Protein AF-A0A2G2XQN1-F1 (afdb_monomer)

Mean predicted aligned error: 14.83 Å

Solvent-accessible surface area (backbone atoms only — not comparable to full-atom values): 8853 Å² total; per-residue (Å²): 134,85,81,74,47,48,77,72,57,53,38,65,54,60,72,52,92,92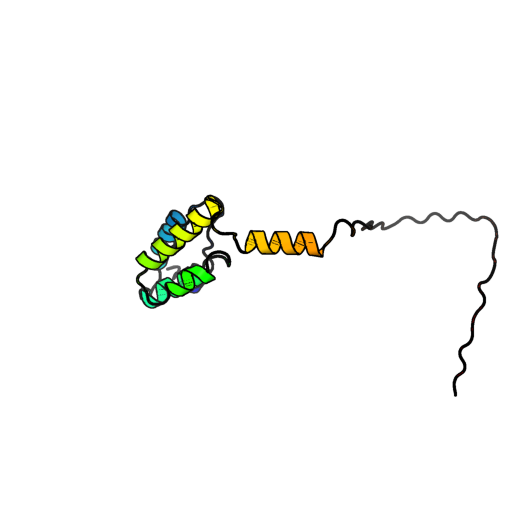,50,55,64,65,60,40,50,53,58,49,50,61,52,48,73,62,22,72,76,73,69,52,62,56,55,45,39,50,45,51,49,61,11,47,56,80,68,49,36,77,70,45,56,78,26,58,77,37,59,61,71,54,39,49,53,53,46,46,54,50,52,50,28,41,76,69,66,77,35,86,47,54,66,58,53,55,51,51,52,50,55,65,74,58,52,102,74,76,87,77,76,91,77,90,79,83,86,82,91,79,93,80,88,84,84,90,85,86,82,84,81,86,84,84,83,80,87,79,135

Foldseek 3Di:
DPPQDDLVNLLQQEDDPPDAPLRSLVVSVVSLCRHPPRDDQLVSLVSNLSSYDPQLNVQSVVCRVPGVVVSSVSSNVSRVCCVVVVDPGPVNVVVVVVDVVVPPDPPDDDDDDDDDDDDDDDDDDDDDDDDDDDDDD

Structure (mmCIF, N/CA/C/O backbone):
data_AF-A0A2G2XQN1-F1
#
_entry.id   AF-A0A2G2XQN1-F1
#
loop_
_atom_site.group_PDB
_atom_site.id
_atom_site.type_symbol
_atom_site.label_atom_id
_atom_site.label_alt_id
_atom_site.label_comp_id
_atom_site.label_asym_id
_atom_site.label_entity_id
_atom_site.label_seq_id
_atom_site.pdbx_PDB_ins_code
_atom_site.Cartn_x
_atom_site.Cartn_y
_atom_site.Cartn_z
_atom_site.occupancy
_atom_site.B_iso_or_equiv
_atom_site.auth_seq_id
_atom_site.auth_comp_id
_atom_site.auth_asym_id
_atom_site.auth_atom_id
_atom_site.pdbx_PDB_model_num
ATOM 1 N N . MET A 1 1 ? 3.725 -3.116 30.113 1.00 34.91 1 MET A N 1
ATOM 2 C CA . MET A 1 1 ? 3.955 -1.972 29.207 1.00 34.91 1 MET A CA 1
ATOM 3 C C . MET A 1 1 ? 3.311 -2.320 27.873 1.00 34.91 1 MET A C 1
ATOM 5 O O . MET A 1 1 ? 3.875 -3.111 27.130 1.00 34.91 1 MET A O 1
ATOM 9 N N . GLU A 1 2 ? 2.092 -1.847 27.621 1.00 42.31 2 GLU A N 1
ATOM 10 C CA . GLU A 1 2 ? 1.414 -2.036 26.332 1.00 42.31 2 GLU A CA 1
ATOM 11 C C . GLU A 1 2 ? 2.029 -1.018 25.358 1.00 42.31 2 GLU A C 1
ATOM 13 O O . GLU A 1 2 ? 1.811 0.183 25.495 1.00 42.31 2 GLU A O 1
ATOM 18 N N . LEU A 1 3 ? 2.902 -1.467 24.450 1.00 50.22 3 LEU A N 1
ATOM 19 C CA . LEU A 1 3 ? 3.408 -0.626 23.363 1.00 50.22 3 LEU A CA 1
ATOM 20 C C . LEU A 1 3 ? 2.232 -0.366 22.419 1.00 50.22 3 LEU A C 1
ATOM 22 O O . LEU A 1 3 ? 1.966 -1.165 21.523 1.00 50.22 3 LEU A O 1
ATOM 26 N N . ILE A 1 4 ? 1.478 0.703 22.674 1.00 53.81 4 ILE A N 1
ATOM 27 C CA . ILE A 1 4 ? 0.378 1.122 21.809 1.00 53.81 4 ILE A CA 1
ATOM 28 C C . ILE A 1 4 ? 0.999 1.472 20.456 1.00 53.81 4 ILE A C 1
ATOM 30 O O . ILE A 1 4 ? 1.733 2.451 20.324 1.00 53.81 4 ILE A O 1
ATOM 34 N N . LEU A 1 5 ? 0.761 0.613 19.468 1.00 63.19 5 LEU A N 1
ATOM 35 C CA . LEU A 1 5 ? 1.166 0.851 18.093 1.00 63.19 5 LEU A CA 1
ATOM 36 C C . LEU A 1 5 ? 0.362 2.054 17.586 1.00 63.19 5 LEU A C 1
ATOM 38 O O . LEU A 1 5 ? -0.857 1.970 17.478 1.00 63.19 5 LEU A O 1
ATOM 42 N N . ASP A 1 6 ? 1.035 3.176 17.345 1.00 75.69 6 ASP A N 1
ATOM 43 C CA . ASP A 1 6 ? 0.417 4.421 16.874 1.00 75.69 6 ASP A CA 1
ATOM 44 C C . ASP A 1 6 ? 0.313 4.433 15.338 1.00 75.69 6 ASP A C 1
ATOM 46 O O . ASP A 1 6 ? 1.136 3.827 14.650 1.00 75.69 6 ASP A O 1
ATOM 50 N N . GLU A 1 7 ? -0.646 5.166 14.775 1.00 77.88 7 GLU A N 1
ATOM 51 C CA . GLU A 1 7 ? -0.841 5.339 13.325 1.00 77.88 7 GLU A CA 1
ATOM 52 C C . GLU A 1 7 ? 0.450 5.813 12.630 1.00 77.88 7 GLU A C 1
ATOM 54 O O . GLU A 1 7 ? 0.798 5.360 11.537 1.00 77.88 7 GLU A O 1
ATOM 59 N N . LYS A 1 8 ? 1.243 6.644 13.320 1.00 82.81 8 LYS A N 1
ATOM 60 C CA . LYS A 1 8 ? 2.564 7.103 12.857 1.00 82.81 8 LYS A CA 1
ATOM 61 C C . LYS A 1 8 ? 3.570 5.974 12.644 1.00 82.81 8 LYS A C 1
ATOM 63 O O . LYS A 1 8 ? 4.491 6.109 11.844 1.00 82.81 8 LYS A O 1
ATOM 68 N N . SER A 1 9 ? 3.451 4.864 13.366 1.00 86.62 9 SER A N 1
ATOM 69 C CA . SER A 1 9 ? 4.341 3.717 13.164 1.00 86.62 9 SER A CA 1
ATOM 70 C C . SER A 1 9 ? 4.052 3.009 11.835 1.00 86.62 9 SER A C 1
ATOM 72 O O . SER A 1 9 ? 4.985 2.563 11.165 1.00 86.62 9 SER A O 1
ATOM 74 N N . LEU A 1 10 ? 2.788 2.991 11.396 1.00 91.44 10 LEU A N 1
ATOM 75 C CA . LEU A 1 10 ? 2.369 2.361 10.145 1.00 91.44 10 LEU A CA 1
ATOM 76 C C . LEU A 1 10 ? 2.857 3.125 8.912 1.00 91.44 10 LEU A C 1
ATOM 78 O O . LEU A 1 10 ? 3.283 2.498 7.943 1.00 91.44 10 LEU A O 1
ATOM 82 N N . THR A 1 11 ? 2.863 4.461 8.938 1.00 90.94 11 THR A N 1
ATOM 83 C CA . THR A 1 11 ? 3.380 5.280 7.819 1.00 90.94 11 THR A CA 1
ATOM 84 C C . THR A 1 11 ? 4.895 5.135 7.625 1.00 90.94 11 THR A C 1
ATOM 86 O O . THR A 1 11 ? 5.424 5.332 6.524 1.00 90.94 11 THR A O 1
ATOM 89 N N . ASN A 1 12 ? 5.601 4.715 8.677 1.00 90.62 12 ASN A N 1
ATOM 90 C CA . ASN A 1 12 ? 7.032 4.423 8.647 1.00 90.62 12 ASN A CA 1
ATOM 91 C C . ASN A 1 12 ? 7.355 2.994 8.178 1.00 90.62 12 ASN A C 1
ATOM 93 O O . ASN A 1 12 ? 8.506 2.703 7.843 1.00 90.62 12 ASN A O 1
ATOM 97 N N . MET A 1 13 ? 6.368 2.096 8.098 1.00 93.12 13 MET A N 1
ATOM 98 C CA . MET A 1 13 ? 6.567 0.747 7.569 1.00 93.12 13 MET A CA 1
ATOM 99 C C . MET A 1 13 ? 6.730 0.784 6.048 1.00 93.12 13 MET A C 1
ATOM 101 O O . MET A 1 13 ? 5.770 0.593 5.307 1.00 93.12 13 MET A O 1
ATOM 105 N N . LYS A 1 14 ? 7.958 0.986 5.567 1.00 92.75 14 LYS A N 1
ATOM 106 C CA . LYS A 1 14 ? 8.264 1.002 4.131 1.00 92.75 14 LYS A CA 1
ATOM 107 C C . LYS A 1 14 ? 8.334 -0.406 3.520 1.00 92.75 14 LYS A C 1
ATOM 109 O O . LYS A 1 14 ? 8.700 -1.389 4.181 1.00 92.75 14 LYS A O 1
ATOM 114 N N . LYS A 1 15 ? 7.995 -0.506 2.231 1.00 93.50 15 LYS A N 1
ATOM 115 C CA . LYS A 1 15 ? 8.220 -1.712 1.420 1.00 93.50 15 LYS A CA 1
ATOM 116 C C . LYS A 1 15 ? 9.721 -1.927 1.241 1.00 93.50 15 LYS A C 1
ATOM 118 O O . LYS A 1 15 ? 10.461 -0.991 0.955 1.00 93.50 15 LYS A O 1
ATOM 123 N N . LYS A 1 16 ? 10.177 -3.167 1.421 1.00 92.69 16 LYS A N 1
ATOM 124 C CA . LYS A 1 16 ? 11.573 -3.548 1.159 1.00 92.69 16 LYS A CA 1
ATOM 125 C C . LYS A 1 16 ? 11.731 -3.879 -0.326 1.00 92.69 16 LYS A C 1
ATOM 127 O O . LYS A 1 16 ? 10.813 -4.436 -0.920 1.00 92.69 16 LYS A O 1
ATOM 132 N N . SER A 1 17 ? 12.896 -3.604 -0.910 1.00 88.69 17 SER A N 1
ATOM 133 C CA . SER A 1 17 ? 13.184 -3.935 -2.317 1.00 88.69 17 SER A CA 1
ATOM 134 C C . SER A 1 17 ? 13.144 -5.440 -2.604 1.00 88.69 17 SER A C 1
ATOM 136 O O . SER A 1 17 ? 12.796 -5.839 -3.709 1.00 88.69 17 SER A O 1
ATOM 138 N N . THR A 1 18 ? 13.456 -6.269 -1.606 1.00 92.75 18 THR A N 1
ATOM 139 C CA . THR A 1 18 ? 13.443 -7.737 -1.697 1.00 92.75 18 THR A CA 1
ATOM 140 C C . THR A 1 18 ? 12.060 -8.359 -1.518 1.00 92.75 18 THR A C 1
ATOM 142 O O . THR A 1 18 ? 11.905 -9.555 -1.733 1.00 92.75 18 THR A O 1
ATOM 145 N N . GLN A 1 19 ? 11.068 -7.575 -1.095 1.00 94.38 19 GLN A N 1
ATOM 146 C CA . GLN A 1 19 ? 9.717 -8.048 -0.811 1.00 94.38 19 GLN A CA 1
ATOM 147 C C . GLN A 1 19 ? 8.780 -7.657 -1.958 1.00 94.38 19 GLN A C 1
ATOM 149 O O . GLN A 1 19 ? 8.856 -6.531 -2.461 1.00 94.38 19 GLN A O 1
ATOM 154 N N . SER A 1 20 ? 7.866 -8.547 -2.342 1.00 95.25 20 SER A N 1
ATOM 155 C CA . SER A 1 20 ? 6.789 -8.234 -3.289 1.00 95.25 20 SER A CA 1
ATOM 156 C C . SER A 1 20 ? 5.777 -7.250 -2.697 1.00 95.25 20 SER A C 1
ATOM 158 O O . SER A 1 20 ? 5.686 -7.058 -1.480 1.00 95.25 20 SER A O 1
ATOM 160 N N . PHE A 1 21 ? 4.991 -6.607 -3.558 1.00 95.31 21 PHE A N 1
ATOM 161 C CA . PHE A 1 21 ? 3.933 -5.702 -3.113 1.00 95.31 21 PHE A CA 1
ATOM 162 C C . PHE A 1 21 ? 2.913 -6.415 -2.215 1.00 95.31 21 PHE A C 1
ATOM 164 O O . PHE A 1 21 ? 2.571 -5.916 -1.142 1.00 95.31 21 PHE A O 1
ATOM 171 N N . ARG A 1 22 ? 2.500 -7.624 -2.605 1.00 96.19 22 ARG A N 1
ATOM 172 C CA . ARG A 1 22 ? 1.526 -8.432 -1.868 1.00 96.19 22 ARG A CA 1
ATOM 173 C C . ARG A 1 22 ? 2.012 -8.803 -0.469 1.00 96.19 22 ARG A C 1
ATOM 175 O O . ARG A 1 22 ? 1.297 -8.597 0.507 1.00 96.19 22 ARG A O 1
ATOM 182 N N . GLU A 1 23 ? 3.239 -9.307 -0.348 1.00 97.25 23 GLU A N 1
ATOM 183 C CA . GLU A 1 23 ? 3.821 -9.649 0.957 1.00 97.25 23 GLU A CA 1
ATOM 184 C C . GLU A 1 23 ? 3.953 -8.415 1.857 1.00 97.25 23 GLU A C 1
ATOM 186 O O . GLU A 1 23 ? 3.744 -8.495 3.069 1.00 97.25 23 GLU A O 1
ATOM 191 N N . TYR A 1 24 ? 4.317 -7.266 1.278 1.00 96.81 24 TYR A N 1
ATOM 192 C CA . TYR A 1 24 ? 4.371 -6.009 2.016 1.00 96.81 24 TYR A CA 1
ATOM 193 C C . TYR A 1 24 ? 2.996 -5.632 2.561 1.00 96.81 24 TYR A C 1
ATOM 195 O O . TYR A 1 24 ? 2.880 -5.328 3.748 1.00 96.81 24 TYR A O 1
ATOM 203 N N . ALA A 1 25 ? 1.969 -5.685 1.716 1.00 95.75 25 ALA A N 1
ATOM 204 C CA . ALA A 1 25 ? 0.625 -5.283 2.083 1.00 95.75 25 ALA A CA 1
ATOM 205 C C . ALA A 1 25 ? 0.009 -6.198 3.147 1.00 95.75 25 ALA A C 1
ATOM 207 O O . ALA A 1 25 ? -0.602 -5.692 4.084 1.00 95.75 25 ALA A O 1
ATOM 208 N N . ILE A 1 26 ? 0.249 -7.513 3.075 1.00 95.94 26 ILE A N 1
ATOM 209 C CA . ILE A 1 26 ? -0.151 -8.464 4.125 1.00 95.94 26 ILE A CA 1
ATOM 210 C C . ILE A 1 26 ? 0.512 -8.091 5.455 1.00 95.94 26 ILE A C 1
ATOM 212 O O . ILE A 1 26 ? -0.181 -7.860 6.442 1.00 95.94 26 ILE A O 1
ATOM 216 N N . ARG A 1 27 ? 1.844 -7.933 5.473 1.00 95.62 27 ARG A N 1
ATOM 217 C CA . ARG A 1 27 ? 2.586 -7.563 6.692 1.00 95.62 27 ARG A CA 1
ATOM 218 C C . ARG A 1 27 ? 2.117 -6.227 7.268 1.00 95.62 27 ARG A C 1
ATOM 220 O O . ARG A 1 27 ? 2.061 -6.056 8.483 1.00 95.62 27 ARG A O 1
ATOM 227 N N . TRP A 1 28 ? 1.850 -5.254 6.403 1.00 95.25 28 TRP A N 1
ATOM 228 C CA . TRP A 1 28 ? 1.372 -3.939 6.812 1.00 95.25 28 TRP A CA 1
ATOM 229 C C . TRP A 1 28 ? -0.030 -4.035 7.425 1.00 95.25 28 TRP A C 1
ATOM 231 O O . TRP A 1 28 ? -0.260 -3.514 8.514 1.00 95.25 28 TRP A O 1
ATOM 241 N N . HIS A 1 29 ? -0.937 -4.774 6.783 1.00 94.06 29 HIS A N 1
ATOM 242 C CA . HIS A 1 29 ? -2.310 -4.975 7.244 1.00 94.06 29 HIS A CA 1
ATOM 243 C C . HIS A 1 29 ? -2.371 -5.727 8.583 1.00 94.06 29 HIS A C 1
ATOM 245 O O . HIS A 1 29 ? -3.130 -5.356 9.476 1.00 94.06 29 HIS A O 1
ATOM 251 N N . GLU A 1 30 ? -1.517 -6.736 8.775 1.00 93.00 30 GLU A N 1
ATOM 252 C CA . GLU A 1 30 ? -1.370 -7.443 10.054 1.00 93.00 30 GLU A CA 1
ATOM 253 C C . GLU A 1 30 ? -0.921 -6.530 11.201 1.00 93.00 30 GLU A C 1
ATOM 255 O O . GLU A 1 30 ? -1.316 -6.752 12.346 1.00 93.00 30 GLU A O 1
ATOM 260 N N . GLN A 1 31 ? -0.097 -5.513 10.924 1.00 91.75 31 GLN A N 1
ATOM 261 C CA . GLN A 1 31 ? 0.279 -4.512 11.927 1.00 91.75 31 GLN A CA 1
ATOM 262 C C . GLN A 1 31 ? -0.839 -3.498 12.152 1.00 91.75 31 GLN A C 1
ATOM 264 O O . GLN A 1 31 ? -1.121 -3.154 13.296 1.00 91.75 31 GLN A O 1
ATOM 269 N N . ALA A 1 32 ? -1.541 -3.078 11.099 1.00 90.94 32 ALA A N 1
ATOM 270 C CA . ALA A 1 32 ? -2.690 -2.188 11.229 1.00 90.94 32 ALA A CA 1
ATOM 271 C C . ALA A 1 32 ? -3.795 -2.787 12.118 1.00 90.94 32 ALA A C 1
ATOM 273 O O . ALA A 1 32 ? -4.380 -2.074 12.930 1.00 90.94 32 ALA A O 1
ATOM 274 N N . ALA A 1 33 ? -4.012 -4.105 12.050 1.00 90.12 33 ALA A N 1
ATOM 275 C CA . ALA A 1 33 ? -4.951 -4.822 12.916 1.00 90.12 33 ALA A CA 1
ATOM 276 C C . ALA A 1 33 ? -4.566 -4.818 14.413 1.00 90.12 33 ALA A C 1
ATOM 278 O O . ALA A 1 33 ? -5.400 -5.135 15.259 1.00 90.12 33 ALA A O 1
ATOM 279 N N . ARG A 1 34 ? -3.316 -4.472 14.754 1.00 89.25 34 ARG A N 1
ATOM 280 C CA . ARG A 1 34 ? -2.812 -4.393 16.139 1.00 89.25 34 ARG A CA 1
ATOM 281 C C . ARG A 1 34 ? -2.897 -2.984 16.731 1.00 89.25 34 ARG A C 1
ATOM 283 O O . ARG A 1 34 ? -2.686 -2.831 17.934 1.00 89.25 34 ARG A O 1
ATOM 290 N N . VAL A 1 35 ? -3.183 -1.966 15.915 1.00 87.69 35 VAL A N 1
ATOM 291 C CA . VAL A 1 35 ? -3.351 -0.579 16.373 1.00 87.69 35 VAL A C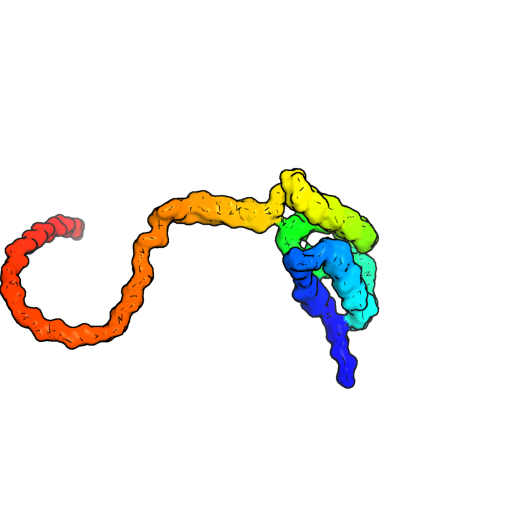A 1
ATOM 292 C C . VAL A 1 35 ? -4.627 -0.452 17.203 1.00 87.69 35 VAL A C 1
ATOM 294 O O . VAL A 1 35 ? -5.672 -1.005 16.854 1.00 87.69 35 VAL A O 1
ATOM 297 N N . LYS A 1 36 ? -4.540 0.293 18.312 1.00 83.50 36 LYS A N 1
ATOM 298 C CA . LYS A 1 36 ? -5.680 0.625 19.170 1.00 83.50 36 LYS A CA 1
ATOM 299 C C . LYS A 1 36 ? -5.860 2.147 19.237 1.00 83.50 36 LYS A C 1
ATOM 301 O O . LYS A 1 36 ? -4.905 2.829 19.604 1.00 83.50 36 LYS A O 1
ATOM 306 N N . PRO A 1 37 ? -7.068 2.675 18.962 1.00 82.50 37 PRO A N 1
ATOM 307 C CA . PRO A 1 37 ? -8.267 1.959 18.506 1.00 82.50 37 PRO A CA 1
ATOM 308 C C . PRO A 1 37 ? -8.116 1.408 17.077 1.00 82.50 37 PRO A C 1
ATOM 310 O O . PRO A 1 37 ? -7.280 1.884 16.312 1.00 82.50 37 PRO A O 1
ATOM 313 N N . LEU A 1 38 ? -8.931 0.407 16.718 1.00 84.94 38 LEU A N 1
ATOM 314 C CA . LEU A 1 38 ? -8.890 -0.197 15.383 1.00 84.94 38 LEU A CA 1
ATOM 315 C C . LEU A 1 38 ? -9.147 0.866 14.303 1.00 84.94 38 LEU A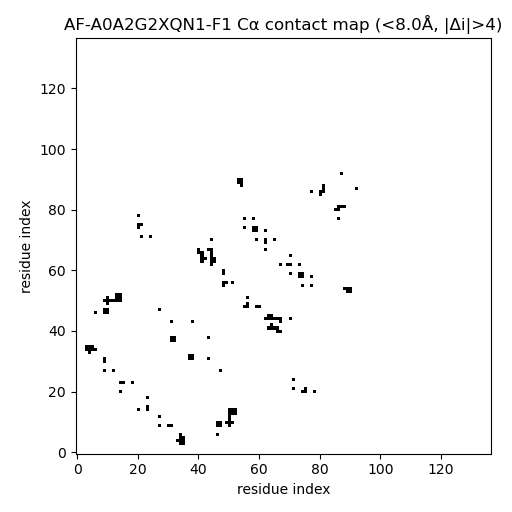 C 1
ATOM 317 O O . LEU A 1 38 ? -10.102 1.643 14.384 1.00 84.94 38 LEU A O 1
ATOM 321 N N . ILE A 1 39 ? -8.299 0.879 13.278 1.00 87.88 39 ILE A N 1
ATOM 322 C CA . ILE A 1 39 ? -8.383 1.834 12.173 1.00 87.88 39 ILE A CA 1
ATOM 323 C C . ILE A 1 39 ? -9.566 1.464 11.268 1.00 87.88 39 ILE A C 1
ATOM 325 O O . ILE A 1 39 ? -9.712 0.315 10.853 1.00 87.88 39 ILE A O 1
ATOM 329 N N . LYS A 1 40 ? -10.408 2.447 10.930 1.00 88.12 40 LYS A N 1
ATOM 330 C CA . LYS A 1 40 ? -11.496 2.273 9.952 1.00 88.12 40 LYS A CA 1
ATOM 331 C C . LYS A 1 40 ? -10.925 2.023 8.557 1.00 88.12 40 LYS A C 1
ATOM 333 O O . LYS A 1 40 ? -9.923 2.629 8.193 1.00 88.12 40 LYS A O 1
ATOM 338 N N . GLU A 1 41 ? -11.604 1.227 7.738 1.00 85.69 41 GLU A N 1
ATOM 339 C CA . GLU A 1 41 ? -11.118 0.849 6.401 1.00 85.69 41 GLU A CA 1
ATOM 340 C C . GLU A 1 41 ? -10.784 2.054 5.500 1.00 85.69 41 GLU A C 1
ATOM 342 O O . GLU A 1 41 ? -9.733 2.080 4.862 1.00 85.69 41 GLU A O 1
ATOM 347 N N . SER A 1 42 ? -11.610 3.107 5.524 1.00 83.88 42 SER A N 1
ATOM 348 C CA . SER A 1 42 ? -11.354 4.341 4.765 1.00 83.88 42 SER A CA 1
ATOM 349 C C . SER A 1 42 ? -10.032 5.012 5.145 1.00 83.88 42 SER A C 1
ATOM 351 O O . SER A 1 42 ? -9.310 5.498 4.275 1.00 83.88 42 SER A O 1
ATOM 353 N N . LYS A 1 43 ? -9.694 5.000 6.438 1.00 89.38 43 LYS A N 1
ATOM 354 C CA . LYS A 1 43 ? -8.430 5.530 6.951 1.00 89.38 43 LYS A CA 1
ATOM 355 C C . LYS A 1 43 ? -7.278 4.557 6.712 1.00 89.38 43 LYS A C 1
ATOM 357 O O . LYS A 1 43 ? -6.165 4.980 6.434 1.00 89.38 43 LYS A O 1
ATOM 362 N N . MET A 1 44 ? -7.543 3.256 6.754 1.00 91.56 44 MET A N 1
ATOM 363 C CA . MET A 1 44 ? -6.543 2.214 6.537 1.00 91.56 44 MET A CA 1
ATOM 364 C C . MET A 1 44 ? -5.869 2.348 5.168 1.00 91.56 44 MET A C 1
ATOM 366 O O . MET A 1 44 ? -4.643 2.317 5.090 1.00 91.56 44 MET A O 1
ATOM 370 N N . VAL A 1 45 ? -6.649 2.561 4.105 1.00 93.56 45 VAL A N 1
ATOM 371 C CA . VAL A 1 45 ? -6.098 2.752 2.754 1.00 93.56 45 VAL A CA 1
ATOM 372 C C . VAL A 1 45 ? -5.286 4.045 2.650 1.00 93.56 45 VAL A C 1
ATOM 374 O O . VAL A 1 45 ? -4.219 4.049 2.043 1.00 93.56 45 VAL A O 1
ATOM 377 N N . GLU A 1 46 ? -5.730 5.126 3.292 1.00 93.25 46 GLU A N 1
ATOM 378 C CA . GLU A 1 46 ? -4.995 6.397 3.326 1.00 93.25 46 GLU A CA 1
ATOM 379 C C . GLU A 1 46 ? -3.605 6.236 3.970 1.00 93.25 46 GLU A C 1
ATOM 381 O O . GLU A 1 46 ? -2.593 6.616 3.376 1.00 93.25 46 GLU A O 1
ATOM 386 N N . VAL A 1 47 ? -3.540 5.615 5.152 1.00 93.12 47 VAL A N 1
ATOM 387 C CA . VAL A 1 47 ? -2.281 5.394 5.887 1.00 93.12 47 VAL A CA 1
ATOM 388 C C . VAL A 1 47 ? -1.379 4.406 5.135 1.00 93.12 47 VAL A C 1
ATOM 390 O O . VAL A 1 47 ? -0.162 4.592 5.084 1.00 93.12 47 VAL A O 1
ATOM 393 N N . PHE A 1 48 ? -1.959 3.391 4.485 1.00 94.25 48 PHE A N 1
ATOM 394 C CA . PHE A 1 48 ? -1.223 2.452 3.635 1.00 94.25 48 PHE A CA 1
ATOM 395 C C . PHE A 1 48 ? -0.544 3.155 2.452 1.00 94.25 48 PHE A C 1
ATOM 397 O O . PHE A 1 48 ? 0.640 2.937 2.193 1.00 94.25 48 PHE A O 1
ATOM 404 N N . ILE A 1 49 ? -1.258 4.053 1.769 1.00 93.56 49 ILE A N 1
ATOM 405 C CA . ILE A 1 49 ? -0.714 4.827 0.644 1.00 93.56 49 ILE A CA 1
ATOM 406 C C . ILE A 1 49 ? 0.423 5.747 1.104 1.00 93.56 49 ILE A C 1
ATOM 408 O O . ILE A 1 49 ? 1.437 5.853 0.417 1.00 93.56 49 ILE A O 1
ATOM 412 N N . GLN A 1 50 ? 0.302 6.368 2.281 1.00 92.00 50 GLN A N 1
ATOM 413 C CA . GLN A 1 50 ? 1.366 7.194 2.872 1.00 92.00 50 GLN A CA 1
ATOM 414 C C . GLN A 1 50 ? 2.617 6.379 3.256 1.00 92.00 50 GLN A C 1
ATOM 416 O O . GLN A 1 50 ? 3.740 6.896 3.259 1.00 92.00 50 GLN A O 1
ATOM 421 N N . ALA A 1 51 ? 2.442 5.098 3.587 1.00 92.62 51 ALA A N 1
ATOM 422 C CA . ALA A 1 51 ? 3.537 4.197 3.925 1.00 92.62 51 ALA A CA 1
ATOM 423 C C . ALA A 1 51 ? 4.344 3.737 2.701 1.00 92.62 51 ALA A C 1
ATOM 425 O O . ALA A 1 51 ? 5.514 3.370 2.838 1.00 92.62 51 ALA A O 1
ATOM 426 N N . LEU A 1 52 ? 3.769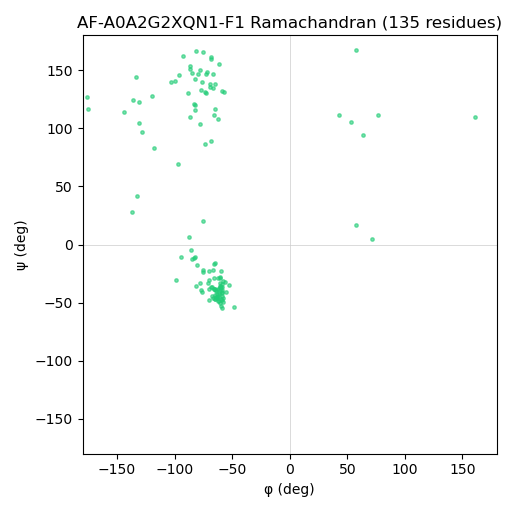 3.801 1.502 1.00 91.44 52 LEU A N 1
ATOM 427 C CA . LEU A 1 52 ? 4.445 3.423 0.267 1.00 91.44 52 LEU A CA 1
ATOM 428 C C . LEU A 1 52 ? 5.466 4.471 -0.192 1.00 91.44 52 LEU A C 1
ATOM 430 O O . LEU A 1 52 ? 5.542 5.590 0.320 1.00 91.44 52 LEU A O 1
ATOM 434 N N . ASP A 1 53 ? 6.316 4.065 -1.132 1.00 88.50 53 ASP A N 1
ATOM 435 C CA . ASP A 1 53 ? 7.213 4.986 -1.817 1.00 88.50 53 ASP A CA 1
ATOM 436 C C . ASP A 1 53 ? 6.489 5.733 -2.956 1.00 88.50 53 ASP A C 1
ATOM 438 O O . ASP A 1 53 ? 5.393 5.372 -3.400 1.00 88.50 53 ASP A O 1
ATOM 442 N N . GLU A 1 54 ? 7.133 6.789 -3.450 1.00 86.56 54 GLU A N 1
ATOM 443 C CA . GLU A 1 54 ? 6.593 7.680 -4.481 1.00 86.56 54 GLU A CA 1
ATOM 444 C C . GLU A 1 54 ? 6.257 6.955 -5.798 1.00 86.56 54 GLU A C 1
ATOM 446 O O . GLU A 1 54 ? 5.403 7.409 -6.558 1.00 86.56 54 GLU A O 1
ATOM 451 N N . THR A 1 55 ? 6.865 5.792 -6.067 1.00 86.38 55 THR A N 1
ATOM 452 C CA . THR A 1 55 ? 6.610 5.033 -7.300 1.00 86.38 55 THR A CA 1
ATOM 453 C C . THR A 1 55 ? 5.216 4.406 -7.337 1.00 86.38 55 THR A C 1
ATOM 455 O O . THR A 1 55 ? 4.692 4.168 -8.429 1.00 86.38 55 THR A O 1
ATOM 458 N N . TYR A 1 56 ? 4.596 4.200 -6.172 1.00 89.00 56 TYR A N 1
ATOM 459 C CA . TYR A 1 56 ? 3.246 3.649 -6.026 1.00 89.00 56 TYR A CA 1
ATOM 460 C C . TYR A 1 56 ? 2.187 4.737 -5.798 1.00 89.00 56 TYR A C 1
ATOM 462 O O . TYR A 1 56 ? 1.052 4.584 -6.252 1.00 89.00 56 TYR A O 1
ATOM 470 N N . TYR A 1 57 ? 2.558 5.848 -5.153 1.00 86.81 57 TYR A N 1
ATOM 471 C CA . TYR A 1 57 ? 1.629 6.866 -4.645 1.00 86.81 57 TYR A CA 1
ATOM 472 C C . TYR A 1 57 ? 0.575 7.324 -5.667 1.00 86.81 57 TYR A C 1
ATOM 474 O O . TYR A 1 57 ? -0.619 7.215 -5.407 1.00 86.81 57 TYR A O 1
ATOM 482 N N . GLN A 1 58 ? 0.994 7.767 -6.859 1.00 85.38 58 GL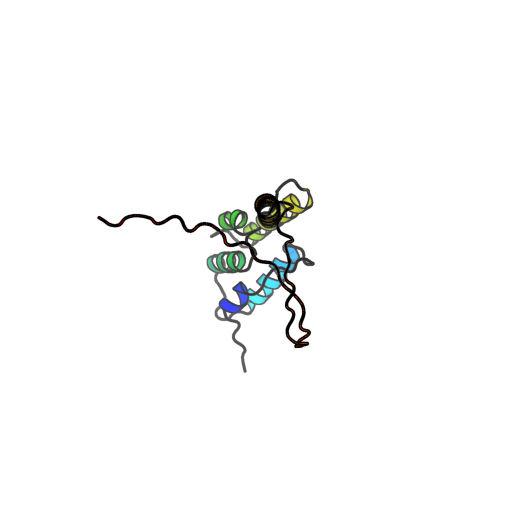N A N 1
ATOM 483 C CA . GLN A 1 58 ? 0.069 8.296 -7.873 1.00 85.38 58 GLN A CA 1
ATOM 484 C C . GLN A 1 58 ? -0.978 7.275 -8.337 1.00 85.38 58 GLN A C 1
ATOM 486 O O . GLN A 1 58 ? -2.111 7.644 -8.618 1.00 85.38 58 GLN A O 1
ATOM 491 N N . HIS A 1 59 ? -0.602 5.997 -8.435 1.00 87.81 59 HIS A N 1
ATOM 492 C CA . HIS A 1 59 ? -1.502 4.961 -8.947 1.00 87.81 59 HIS A CA 1
ATOM 493 C C . HIS A 1 59 ? -2.457 4.492 -7.851 1.00 87.81 59 HIS A C 1
ATOM 495 O O . HIS A 1 59 ? -3.624 4.233 -8.122 1.00 87.81 59 HIS A O 1
ATOM 501 N N . LEU A 1 60 ? -1.994 4.432 -6.600 1.00 92.69 60 LEU A N 1
ATOM 502 C CA . LEU A 1 60 ? -2.851 4.036 -5.488 1.00 92.69 60 LEU A CA 1
ATOM 503 C C . LEU A 1 60 ? -3.697 5.179 -4.928 1.00 92.69 60 LEU A C 1
ATOM 505 O O . LEU A 1 60 ? -4.651 4.900 -4.212 1.00 92.69 60 LEU A O 1
ATOM 509 N N . LEU A 1 61 ? -3.443 6.438 -5.293 1.00 90.75 61 LEU A N 1
ATOM 510 C CA . LEU A 1 61 ? -4.324 7.550 -4.927 1.00 90.75 61 LEU A CA 1
ATOM 511 C C . LEU A 1 61 ? -5.771 7.317 -5.404 1.00 90.75 61 LEU A C 1
ATOM 513 O O . LEU A 1 61 ? -6.718 7.669 -4.706 1.00 90.75 61 LEU A O 1
ATOM 517 N N . PHE A 1 62 ? -5.948 6.635 -6.542 1.00 89.75 62 PHE A N 1
ATOM 518 C CA . PHE A 1 62 ? -7.258 6.223 -7.062 1.00 89.75 62 PHE A CA 1
ATOM 519 C C . PHE A 1 62 ? -7.986 5.192 -6.180 1.00 89.75 62 PHE A C 1
ATOM 521 O O . PHE A 1 62 ? -9.195 5.011 -6.320 1.00 89.75 62 PHE A O 1
ATOM 528 N N . ALA A 1 63 ? -7.273 4.533 -5.262 1.00 92.38 63 ALA A N 1
ATOM 52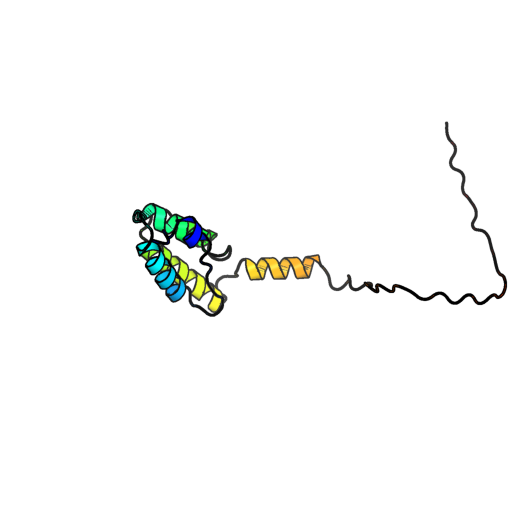9 C CA . ALA A 1 63 ? -7.839 3.598 -4.297 1.00 92.38 63 ALA A CA 1
ATOM 530 C C . ALA A 1 63 ? -8.360 4.288 -3.024 1.00 92.38 63 ALA A C 1
ATOM 532 O O . ALA A 1 63 ? -8.945 3.621 -2.172 1.00 92.38 63 ALA A O 1
ATOM 533 N N . LEU A 1 64 ? -8.173 5.604 -2.857 1.00 92.00 64 LEU A N 1
ATOM 534 C CA . LEU A 1 64 ? -8.700 6.316 -1.692 1.00 92.00 64 LEU A CA 1
ATOM 535 C C . LEU A 1 64 ? -10.222 6.145 -1.581 1.00 92.00 64 LEU A C 1
ATOM 537 O O . LEU A 1 64 ? -10.964 6.316 -2.548 1.00 92.00 64 LEU A O 1
ATOM 541 N N . GLY A 1 65 ? -10.687 5.784 -0.383 1.00 88.12 65 GLY A N 1
ATOM 542 C CA . GLY A 1 65 ? -12.103 5.510 -0.117 1.00 88.12 65 GLY A CA 1
ATOM 543 C C . GLY A 1 65 ? -12.638 4.209 -0.733 1.00 88.12 65 GLY A C 1
ATOM 544 O O . GLY A 1 65 ? -13.834 3.944 -0.630 1.00 88.12 65 GLY A O 1
ATOM 545 N N . LYS A 1 66 ? -11.787 3.396 -1.368 1.00 92.50 66 LYS A N 1
ATOM 546 C CA . LYS A 1 66 ? -12.104 2.036 -1.826 1.00 92.50 66 LYS A CA 1
ATOM 547 C C . LYS A 1 66 ? -11.721 1.017 -0.745 1.00 92.50 66 LYS A C 1
ATOM 549 O O . LYS A 1 66 ? -10.939 1.353 0.145 1.00 92.50 66 LYS A O 1
ATOM 554 N N . PRO A 1 67 ? -12.250 -0.218 -0.797 1.00 93.12 67 PRO A N 1
ATOM 555 C CA . PRO A 1 67 ? -11.807 -1.267 0.113 1.00 93.12 67 PRO A CA 1
ATOM 556 C C . PRO A 1 67 ? -10.319 -1.581 -0.073 1.00 93.12 67 PRO A C 1
ATOM 558 O O . PRO A 1 67 ? -9.765 -1.412 -1.165 1.00 93.12 67 PRO A O 1
ATOM 561 N N . PHE A 1 68 ? -9.676 -2.105 0.972 1.00 92.75 68 PHE A N 1
ATOM 562 C CA . PHE A 1 68 ? -8.239 -2.425 0.941 1.00 92.75 68 PHE A CA 1
ATOM 563 C C . PHE A 1 68 ? -7.875 -3.409 -0.185 1.00 92.75 68 PHE A C 1
ATOM 565 O O . PHE A 1 68 ? -6.804 -3.323 -0.787 1.00 92.75 68 PHE A O 1
ATOM 572 N N . SER A 1 69 ? -8.799 -4.306 -0.534 1.00 93.56 69 SER A N 1
ATOM 573 C CA . SER A 1 69 ? -8.652 -5.246 -1.649 1.00 93.56 69 SER A CA 1
ATOM 574 C C . SER A 1 69 ? -8.466 -4.566 -3.009 1.00 93.56 69 SER A C 1
ATOM 576 O O . SER A 1 69 ? -7.798 -5.122 -3.878 1.00 93.56 69 SER A O 1
ATOM 578 N N . GLU A 1 70 ? -9.001 -3.362 -3.204 1.00 94.69 70 GLU A N 1
ATOM 579 C CA . GLU A 1 70 ? -8.814 -2.604 -4.440 1.00 94.69 70 GLU A CA 1
ATOM 580 C C . GLU A 1 70 ? -7.417 -1.973 -4.499 1.00 94.69 70 GLU A C 1
ATOM 582 O O . GLU A 1 70 ? -6.741 -2.049 -5.526 1.00 94.69 70 GLU A O 1
ATOM 587 N N . ALA A 1 71 ? -6.932 -1.444 -3.370 1.00 94.31 71 ALA A N 1
ATOM 588 C CA . ALA A 1 71 ? -5.555 -0.965 -3.246 1.00 94.31 71 ALA A CA 1
ATOM 589 C C . ALA A 1 71 ? -4.535 -2.091 -3.499 1.00 94.31 71 ALA A C 1
ATOM 591 O O . ALA A 1 71 ? -3.509 -1.857 -4.143 1.00 94.31 71 ALA A O 1
ATOM 592 N N . LEU A 1 72 ? -4.842 -3.316 -3.049 1.00 94.94 72 LEU A N 1
ATOM 593 C CA . LEU A 1 72 ? -4.041 -4.508 -3.333 1.00 94.94 72 LEU A CA 1
ATOM 594 C C . LEU A 1 72 ? -3.913 -4.769 -4.837 1.00 94.94 72 LEU A C 1
ATOM 596 O O . LEU A 1 72 ? -2.796 -4.822 -5.347 1.00 94.94 72 LEU A O 1
ATOM 600 N N . LYS A 1 73 ? -5.042 -4.863 -5.549 1.00 95.62 73 LYS A N 1
ATOM 601 C CA . LYS A 1 73 ? -5.057 -5.130 -6.997 1.00 95.62 73 LYS A CA 1
ATOM 602 C C . LYS A 1 73 ? -4.293 -4.068 -7.784 1.00 95.62 73 LYS A C 1
ATOM 604 O O . LYS A 1 73 ? -3.472 -4.401 -8.634 1.00 95.62 73 LYS A O 1
ATOM 609 N N . ILE A 1 74 ? -4.542 -2.788 -7.497 1.00 95.06 74 ILE A N 1
ATOM 610 C CA . ILE A 1 74 ? -3.880 -1.674 -8.191 1.00 95.06 74 ILE A CA 1
ATOM 611 C C . ILE A 1 74 ? -2.363 -1.730 -7.974 1.00 95.06 74 ILE A C 1
ATOM 613 O O . ILE A 1 74 ? -1.592 -1.539 -8.917 1.00 95.06 74 ILE A O 1
ATOM 617 N N . GLY A 1 75 ? -1.920 -2.019 -6.749 1.00 94.56 75 GLY A N 1
ATOM 618 C CA . GLY A 1 75 ? -0.500 -2.146 -6.440 1.00 94.56 75 GLY A CA 1
ATOM 619 C C . GLY A 1 75 ? 0.171 -3.359 -7.087 1.00 94.56 75 GLY A C 1
ATOM 620 O O . GLY A 1 75 ? 1.305 -3.239 -7.549 1.00 94.56 75 GLY A O 1
ATOM 621 N N . GLU A 1 76 ? -0.528 -4.492 -7.197 1.00 95.31 76 GLU A N 1
ATOM 622 C CA . GLU A 1 76 ? -0.042 -5.671 -7.928 1.00 95.31 76 GLU A CA 1
ATOM 623 C C . GLU A 1 76 ? 0.108 -5.388 -9.427 1.00 95.31 76 GLU A C 1
ATOM 625 O O . GLU A 1 76 ? 1.170 -5.652 -9.991 1.00 95.31 76 GLU A O 1
ATOM 630 N N . ILE A 1 77 ? -0.896 -4.765 -10.054 1.00 94.88 77 ILE A N 1
ATOM 631 C CA . ILE A 1 77 ? -0.843 -4.346 -11.466 1.00 94.88 77 ILE A CA 1
ATOM 632 C C . ILE A 1 77 ? 0.322 -3.378 -11.701 1.00 94.88 77 ILE A C 1
ATOM 634 O O . ILE A 1 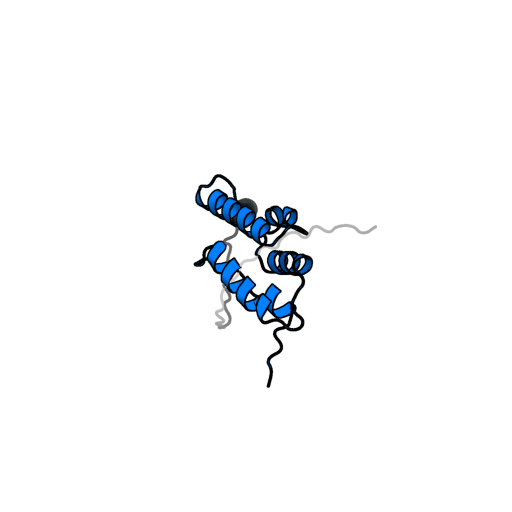77 ? 1.041 -3.483 -12.697 1.00 94.88 77 ILE A O 1
ATOM 638 N N . LYS A 1 78 ? 0.543 -2.437 -10.777 1.00 93.19 78 LYS A N 1
ATOM 639 C CA . LYS A 1 78 ? 1.660 -1.492 -10.852 1.00 93.19 78 LYS A CA 1
ATOM 640 C C . LYS A 1 78 ? 3.011 -2.196 -10.746 1.00 93.19 78 LYS A C 1
ATOM 642 O O . LYS A 1 78 ? 3.903 -1.898 -11.541 1.00 93.19 78 LYS A O 1
ATOM 647 N N . GLU A 1 79 ? 3.181 -3.098 -9.780 1.00 94.31 79 GLU A N 1
ATOM 648 C CA . GLU A 1 79 ? 4.435 -3.836 -9.604 1.00 94.31 79 GLU A CA 1
ATOM 649 C C . GLU A 1 79 ? 4.733 -4.728 -10.820 1.00 94.31 79 GLU A C 1
ATOM 651 O O . GLU A 1 79 ? 5.866 -4.727 -11.304 1.00 94.31 79 GLU A O 1
ATOM 656 N N . ASP A 1 80 ? 3.728 -5.426 -11.357 1.00 94.94 80 ASP A N 1
ATOM 657 C CA . ASP A 1 80 ? 3.860 -6.231 -12.576 1.00 94.94 80 ASP A CA 1
ATOM 658 C C . ASP A 1 80 ? 4.212 -5.372 -13.796 1.00 94.94 80 ASP A C 1
ATOM 660 O O . ASP A 1 80 ? 5.157 -5.674 -14.525 1.00 94.94 80 ASP A O 1
ATOM 664 N N . GLY A 1 81 ? 3.533 -4.237 -13.980 1.00 93.56 81 GLY A N 1
ATOM 665 C CA . GLY A 1 81 ? 3.828 -3.299 -15.061 1.00 93.56 81 GLY A CA 1
ATOM 666 C C . GLY A 1 81 ? 5.260 -2.758 -15.014 1.00 93.56 81 GLY A C 1
ATOM 667 O O . GLY A 1 81 ? 5.883 -2.590 -16.060 1.00 93.56 81 GLY A O 1
ATOM 668 N N . ILE A 1 82 ? 5.810 -2.526 -13.817 1.00 91.56 82 ILE A N 1
ATOM 669 C CA . ILE A 1 82 ? 7.216 -2.128 -13.647 1.00 91.56 82 ILE A CA 1
ATOM 670 C C . ILE A 1 82 ? 8.155 -3.292 -13.980 1.00 91.56 82 ILE A C 1
ATOM 672 O O . ILE A 1 82 ? 9.109 -3.106 -14.733 1.00 91.56 82 ILE A O 1
ATOM 676 N N . LYS A 1 83 ? 7.891 -4.492 -13.448 1.00 92.06 83 LYS A N 1
ATOM 677 C CA . LYS A 1 83 ? 8.712 -5.693 -13.697 1.00 92.06 83 LYS A CA 1
ATOM 678 C C . LYS A 1 83 ? 8.750 -6.076 -15.177 1.00 92.06 83 LYS A C 1
ATOM 680 O O . LYS A 1 83 ? 9.788 -6.501 -15.672 1.00 92.06 83 LYS A O 1
ATOM 685 N N . THR A 1 84 ? 7.635 -5.901 -15.880 1.00 94.12 84 THR A N 1
ATOM 686 C CA . THR A 1 84 ? 7.487 -6.193 -17.314 1.00 94.12 84 THR A CA 1
ATOM 687 C C . THR A 1 84 ? 7.889 -5.024 -18.217 1.00 94.12 84 THR A C 1
ATOM 689 O O . THR A 1 84 ? 7.693 -5.097 -19.429 1.00 94.12 84 THR A O 1
ATOM 692 N N . SER A 1 85 ? 8.440 -3.939 -17.657 1.00 89.88 85 SER A N 1
ATOM 693 C CA . SER A 1 85 ? 8.827 -2.716 -18.381 1.00 89.88 85 SER A CA 1
ATOM 694 C C . SER A 1 85 ? 7.688 -2.039 -19.159 1.00 89.88 85 SER A C 1
ATOM 696 O O . SER A 1 85 ? 7.937 -1.183 -20.004 1.00 89.88 85 SER A O 1
ATOM 698 N N . ARG A 1 86 ? 6.427 -2.375 -18.861 1.00 91.69 86 ARG A N 1
ATOM 699 C CA . ARG A 1 86 ? 5.235 -1.709 -19.416 1.00 91.69 86 ARG A CA 1
ATOM 700 C C . ARG A 1 86 ? 4.995 -0.344 -18.773 1.00 91.69 86 ARG A C 1
ATOM 702 O O . ARG A 1 86 ? 4.345 0.512 -19.362 1.00 91.69 86 ARG A O 1
ATOM 709 N N . ILE A 1 87 ? 5.508 -0.146 -17.560 1.00 89.12 87 ILE A N 1
ATOM 710 C CA . ILE A 1 87 ? 5.381 1.084 -16.786 1.00 89.12 87 ILE A CA 1
ATOM 711 C C . ILE A 1 87 ? 6.763 1.499 -16.280 1.00 89.12 87 ILE A C 1
ATOM 713 O O . ILE A 1 87 ? 7.405 0.770 -15.528 1.00 89.12 87 ILE A O 1
ATOM 717 N N . VAL A 1 88 ? 7.205 2.708 -16.626 1.00 85.75 88 VAL A N 1
ATOM 718 C CA . VAL A 1 88 ? 8.450 3.266 -16.080 1.00 85.75 88 VAL A CA 1
ATOM 719 C C . VAL A 1 88 ? 8.207 3.754 -14.649 1.00 85.75 88 VAL A C 1
ATOM 721 O O . VAL A 1 88 ? 7.223 4.444 -14.370 1.00 85.75 88 VAL A O 1
ATOM 724 N N . SER A 1 89 ? 9.091 3.397 -13.714 1.00 82.25 89 SER A N 1
ATOM 725 C CA . SER A 1 89 ? 8.995 3.877 -12.332 1.00 82.25 89 SER A CA 1
ATOM 726 C C . SER A 1 89 ? 9.547 5.300 -12.196 1.00 82.25 89 SER A C 1
ATOM 728 O O . SER A 1 89 ? 10.521 5.679 -12.852 1.00 82.25 89 SER A O 1
ATOM 730 N N . PHE A 1 90 ? 8.956 6.094 -11.298 1.00 80.88 90 PHE A N 1
ATOM 731 C CA . PHE A 1 90 ? 9.412 7.464 -11.036 1.00 80.88 90 PHE A CA 1
ATOM 732 C C . PHE A 1 90 ? 10.880 7.516 -10.581 1.00 80.88 90 PHE A C 1
ATOM 734 O O . PHE A 1 90 ? 11.617 8.425 -10.956 1.00 80.88 90 PHE A O 1
ATOM 741 N N . ALA A 1 91 ? 11.336 6.502 -9.839 1.00 80.62 91 ALA A N 1
ATOM 742 C CA . ALA A 1 91 ? 12.731 6.372 -9.435 1.00 80.62 91 ALA A CA 1
ATOM 743 C C . ALA A 1 91 ? 13.673 6.288 -10.648 1.00 80.62 91 ALA A C 1
ATOM 745 O O . ALA A 1 91 ? 14.653 7.029 -10.706 1.00 80.62 91 ALA A O 1
ATOM 746 N N . ILE A 1 92 ? 13.345 5.457 -11.646 1.00 82.56 92 ILE A N 1
ATOM 747 C CA . ILE A 1 92 ? 14.139 5.327 -12.878 1.00 82.56 92 ILE A CA 1
ATOM 748 C C . ILE A 1 92 ? 14.158 6.652 -13.646 1.00 82.56 92 ILE A C 1
ATOM 750 O O 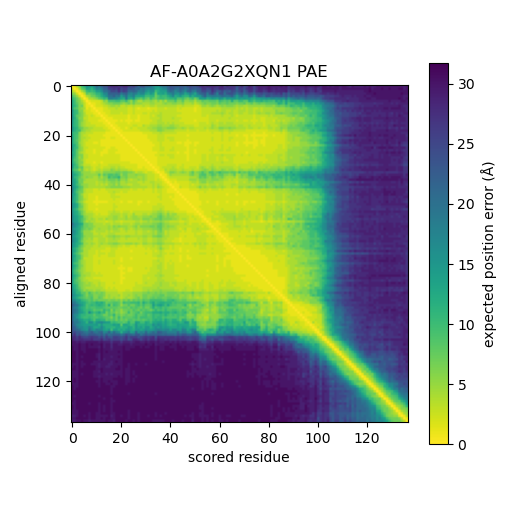. ILE A 1 92 ? 15.231 7.119 -14.042 1.00 82.56 92 ILE A O 1
ATOM 754 N N . LEU A 1 93 ? 13.004 7.309 -13.789 1.00 84.75 93 LEU A N 1
ATOM 755 C CA . LEU A 1 93 ? 12.919 8.623 -14.435 1.00 84.75 93 LEU A CA 1
ATOM 756 C C . LEU A 1 93 ? 13.806 9.652 -13.724 1.00 84.75 93 LEU A C 1
ATOM 758 O O . LEU A 1 93 ? 14.644 10.290 -14.357 1.00 84.75 93 LEU A O 1
ATOM 762 N N . LYS A 1 94 ? 13.705 9.754 -12.395 1.00 83.88 94 LYS A N 1
ATOM 763 C CA . LYS A 1 94 ? 14.514 10.672 -11.583 1.00 83.88 94 LYS A CA 1
ATOM 764 C C . LYS A 1 94 ? 16.012 10.388 -11.704 1.00 83.88 94 LYS A C 1
ATOM 766 O O . LYS A 1 94 ? 16.804 11.329 -11.746 1.00 83.88 94 LYS A O 1
ATOM 771 N N . THR A 1 95 ? 16.419 9.118 -11.764 1.00 83.19 95 THR A N 1
ATOM 772 C CA . THR A 1 95 ? 17.831 8.758 -11.983 1.00 83.19 95 THR A CA 1
ATOM 773 C C . THR A 1 95 ? 18.312 9.147 -13.379 1.00 83.19 95 THR A C 1
ATOM 775 O O . THR A 1 95 ? 19.366 9.763 -13.497 1.00 83.19 95 THR A O 1
ATOM 778 N N . THR A 1 96 ? 17.514 8.890 -14.418 1.00 83.06 96 THR A N 1
ATOM 779 C CA . THR A 1 96 ? 17.855 9.217 -15.811 1.00 83.06 96 THR A CA 1
ATOM 780 C C . THR A 1 96 ? 17.996 10.726 -15.998 1.00 83.06 96 THR A C 1
ATOM 782 O O . THR A 1 96 ? 19.000 11.196 -16.531 1.00 83.06 96 THR A O 1
ATOM 785 N N . THR A 1 97 ? 17.055 11.509 -15.465 1.00 86.06 97 THR A N 1
ATOM 786 C CA . THR A 1 97 ? 17.115 12.974 -15.509 1.00 86.06 97 THR A CA 1
ATOM 787 C C . THR A 1 97 ? 18.346 13.518 -14.785 1.00 86.06 97 THR A C 1
ATOM 789 O O . THR A 1 97 ? 19.011 14.405 -15.309 1.00 86.06 97 THR A O 1
ATOM 792 N N . GLN A 1 98 ? 18.706 12.975 -13.615 1.00 83.38 98 GLN A N 1
ATOM 793 C CA . GLN A 1 98 ? 19.918 13.400 -12.904 1.00 83.38 98 GLN A CA 1
ATOM 794 C C . GLN A 1 98 ? 21.205 13.076 -13.669 1.00 83.38 98 GLN A C 1
ATOM 796 O O . GLN A 1 98 ? 22.132 13.883 -13.644 1.00 83.38 98 GLN A O 1
ATOM 801 N N . VAL A 1 99 ? 21.275 11.923 -14.341 1.00 82.69 99 VAL A N 1
ATOM 802 C CA . VAL A 1 99 ? 22.430 11.546 -15.173 1.00 82.69 99 VAL A CA 1
ATOM 803 C C . VAL A 1 99 ? 22.577 12.506 -16.354 1.00 82.69 99 VAL A C 1
ATOM 805 O O . VAL A 1 99 ? 23.672 13.008 -16.597 1.00 82.69 99 VAL A O 1
ATOM 808 N N . ILE A 1 100 ? 21.474 12.828 -17.036 1.00 82.81 100 ILE A N 1
ATOM 809 C CA . ILE A 1 100 ? 21.469 13.770 -18.164 1.00 82.81 100 ILE A CA 1
ATOM 810 C C . ILE A 1 100 ? 21.843 15.185 -17.698 1.00 82.81 100 ILE A C 1
ATOM 812 O O . ILE A 1 100 ? 22.660 15.844 -18.334 1.00 82.81 100 ILE A O 1
ATOM 816 N N . GLN A 1 101 ? 21.300 15.643 -16.564 1.00 78.19 101 GLN A N 1
ATOM 817 C CA . GLN A 1 101 ? 21.581 1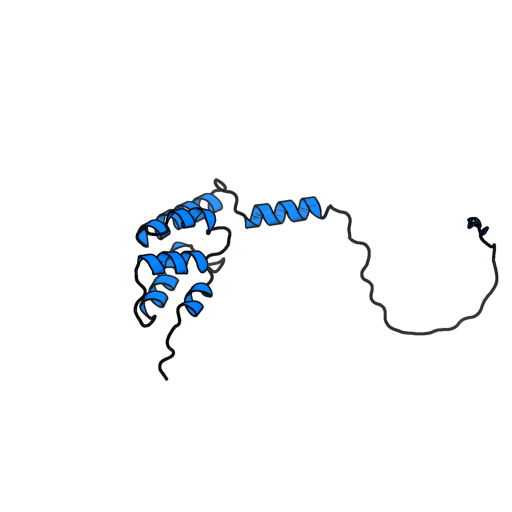6.977 -16.022 1.00 78.19 101 GLN A CA 1
ATOM 818 C C . GLN A 1 101 ? 23.005 17.131 -15.475 1.00 78.19 101 GLN A C 1
ATOM 820 O O . GLN A 1 101 ? 23.542 18.236 -15.505 1.00 78.19 101 GLN A O 1
ATOM 825 N N . LYS A 1 102 ? 23.625 16.062 -14.956 1.00 71.44 102 LYS A N 1
ATOM 826 C CA . LYS A 1 102 ? 24.990 16.137 -14.409 1.00 71.44 102 LYS A CA 1
ATOM 827 C C . LYS A 1 102 ? 26.091 16.082 -15.464 1.00 71.44 102 LYS A C 1
ATOM 829 O O . LYS A 1 102 ? 27.198 16.504 -15.148 1.00 71.44 102 LYS A O 1
ATOM 834 N N . GLY A 1 103 ? 25.796 15.622 -16.681 1.00 57.12 103 GLY A N 1
ATOM 835 C CA . GLY A 1 103 ? 26.757 15.512 -17.780 1.00 57.12 103 GLY A CA 1
ATOM 836 C C . GLY A 1 103 ? 27.988 14.631 -17.463 1.00 57.12 103 GLY A C 1
ATOM 837 O O . GLY A 1 103 ? 28.264 14.299 -16.311 1.00 57.12 103 GLY A O 1
ATOM 838 N N . PRO A 1 104 ? 28.798 14.245 -18.461 1.00 58.00 104 PRO A N 1
ATOM 839 C CA . PRO A 1 104 ? 30.018 13.456 -18.238 1.00 58.00 104 PRO A CA 1
ATOM 840 C C . PRO A 1 104 ? 31.204 14.264 -17.660 1.00 58.00 104 PRO A C 1
ATOM 842 O O . PRO A 1 104 ? 32.354 13.870 -17.833 1.00 58.00 104 PRO A O 1
ATOM 845 N N . GLY A 1 105 ? 30.975 15.423 -17.032 1.00 54.62 105 GLY A N 1
ATOM 846 C CA . GLY A 1 105 ? 31.959 16.513 -17.051 1.00 54.62 105 GLY A CA 1
ATOM 847 C C . GLY A 1 105 ? 32.221 17.253 -15.746 1.00 54.62 105 GLY A C 1
ATOM 848 O O . GLY A 1 105 ? 32.598 18.416 -15.805 1.00 54.62 105 GLY A O 1
ATOM 849 N N . ASN A 1 106 ? 32.046 16.645 -14.569 1.00 56.38 106 ASN A N 1
ATOM 850 C CA . ASN A 1 106 ? 32.316 17.340 -13.298 1.00 56.38 106 ASN A CA 1
ATOM 851 C C . ASN A 1 106 ? 33.161 16.492 -12.339 1.00 56.38 106 ASN A C 1
ATOM 853 O O . ASN A 1 106 ? 32.927 16.467 -11.133 1.00 56.38 106 ASN A O 1
ATOM 857 N N . ALA A 1 107 ? 34.178 15.813 -12.867 1.00 55.69 107 ALA A N 1
ATOM 858 C CA . ALA A 1 107 ? 35.272 15.263 -12.074 1.00 55.69 107 ALA A CA 1
ATOM 859 C C . ALA A 1 107 ? 36.471 16.226 -12.113 1.00 55.69 107 ALA A C 1
ATOM 861 O O . ALA A 1 107 ? 37.498 15.933 -12.714 1.00 55.69 107 ALA A O 1
ATOM 862 N N . ARG A 1 108 ? 36.362 17.399 -11.473 1.00 46.66 108 ARG A N 1
ATOM 863 C CA . ARG A 1 108 ? 37.545 18.216 -11.150 1.00 46.66 108 ARG A CA 1
ATOM 864 C C . ARG A 1 108 ? 37.679 18.370 -9.640 1.00 46.66 108 ARG A C 1
ATOM 866 O O . ARG A 1 108 ? 37.241 19.350 -9.056 1.00 46.66 108 ARG A O 1
ATOM 873 N N . GLY A 1 109 ? 38.286 17.338 -9.053 1.00 41.78 109 GLY A N 1
ATOM 874 C CA . GLY A 1 109 ? 39.190 17.416 -7.906 1.00 41.78 109 GLY A CA 1
ATOM 875 C C . GLY A 1 109 ? 38.623 17.919 -6.581 1.00 41.78 109 GLY A C 1
ATOM 876 O O . GLY A 1 109 ? 38.738 19.096 -6.261 1.00 41.78 109 GLY A O 1
ATOM 877 N N . LYS A 1 110 ? 38.195 16.989 -5.723 1.00 51.22 110 LYS A N 1
ATOM 878 C CA . LYS A 1 110 ? 38.505 17.107 -4.294 1.00 51.22 110 LYS A CA 1
ATOM 879 C C . LYS A 1 110 ? 39.870 16.458 -4.073 1.00 51.22 110 LYS A C 1
ATOM 881 O O . LYS A 1 110 ? 39.977 15.241 -4.164 1.00 51.22 110 LYS A O 1
ATOM 886 N N . LYS A 1 111 ? 40.894 17.259 -3.778 1.00 43.41 111 LYS A N 1
ATOM 887 C CA . LYS A 1 111 ? 42.059 16.787 -3.028 1.00 43.41 111 LYS A CA 1
ATOM 888 C C . LYS A 1 111 ? 42.287 17.760 -1.877 1.00 43.41 111 LYS A C 1
ATOM 890 O O . LYS A 1 111 ? 42.786 18.865 -2.035 1.00 43.41 111 LYS A O 1
ATOM 895 N N . ASN A 1 112 ? 41.758 17.354 -0.739 1.00 48.84 112 ASN A N 1
ATOM 896 C CA . ASN A 1 112 ? 42.118 17.802 0.588 1.00 48.84 112 ASN A CA 1
ATOM 897 C C . ASN A 1 112 ? 43.562 17.370 0.867 1.00 48.84 112 ASN A C 1
ATOM 899 O O . ASN A 1 112 ? 43.838 16.178 0.939 1.00 48.84 112 ASN A O 1
ATOM 903 N N . GLU A 1 113 ? 44.458 18.332 1.054 1.00 41.34 113 GLU A N 1
ATOM 904 C CA . GLU A 1 113 ? 45.797 18.094 1.586 1.00 41.34 113 GLU A CA 1
ATOM 905 C C . GLU A 1 113 ? 46.024 19.109 2.707 1.00 41.34 113 GLU A C 1
ATOM 907 O O . GLU A 1 113 ? 46.148 20.312 2.475 1.00 41.34 113 GLU A O 1
ATOM 912 N N . LYS A 1 114 ? 45.946 18.620 3.948 1.00 43.69 114 LYS A N 1
ATOM 913 C CA . LYS A 1 114 ? 46.503 19.311 5.103 1.00 43.69 114 LYS A CA 1
ATOM 914 C C . LYS A 1 114 ? 47.952 18.851 5.237 1.00 43.69 114 LYS A C 1
ATOM 916 O O . LYS A 1 114 ? 48.184 17.651 5.303 1.00 43.69 114 LYS A O 1
ATOM 921 N N . GLU A 1 115 ? 48.823 19.849 5.372 1.00 39.06 115 GLU A N 1
ATOM 922 C CA . GLU A 1 115 ? 50.092 19.816 6.107 1.00 39.06 115 GLU A CA 1
ATOM 923 C C . GLU A 1 115 ? 51.286 19.108 5.440 1.00 39.06 115 GLU A C 1
ATOM 925 O O . GLU A 1 115 ? 51.326 17.893 5.312 1.00 39.06 115 GLU A O 1
ATOM 930 N N . VAL A 1 116 ? 52.300 19.889 5.047 1.00 36.00 116 VAL A N 1
ATOM 931 C CA . VAL A 1 116 ? 53.608 19.989 5.731 1.00 36.00 116 VAL A CA 1
ATOM 932 C C . VAL A 1 116 ? 54.438 21.057 5.005 1.00 36.00 116 VAL A C 1
ATOM 934 O O . VAL A 1 116 ? 54.599 21.044 3.786 1.00 36.00 116 VAL A O 1
ATOM 937 N N . ALA A 1 117 ? 54.937 22.025 5.771 1.00 43.62 117 ALA A N 1
ATOM 938 C CA . ALA A 1 117 ? 55.820 23.078 5.299 1.00 43.62 117 ALA A CA 1
ATOM 939 C C . ALA A 1 117 ? 57.203 22.518 4.924 1.00 43.62 117 ALA A C 1
ATOM 941 O O . ALA A 1 117 ? 57.814 21.783 5.695 1.00 43.62 117 ALA A O 1
ATOM 942 N N . THR A 1 118 ? 57.751 22.931 3.783 1.00 35.94 118 THR A N 1
ATOM 943 C CA . THR A 1 118 ? 59.202 22.943 3.555 1.00 35.94 118 THR A CA 1
ATOM 944 C C . THR A 1 118 ? 59.537 24.165 2.713 1.00 35.94 118 THR A C 1
ATOM 946 O O . THR A 1 118 ? 59.093 24.320 1.579 1.00 35.94 118 THR A O 1
ATOM 949 N N . ILE A 1 119 ? 60.275 25.073 3.337 1.00 45.72 119 ILE A N 1
ATOM 950 C CA . ILE A 1 119 ? 60.783 26.314 2.771 1.00 45.72 119 ILE A CA 1
ATOM 951 C C . ILE A 1 119 ? 62.051 25.940 2.001 1.00 45.72 119 ILE A C 1
ATOM 953 O O . ILE A 1 119 ? 62.989 25.438 2.611 1.00 45.72 119 ILE A O 1
ATOM 957 N N . VAL A 1 120 ? 62.110 26.196 0.694 1.00 40.16 120 VAL A N 1
ATOM 958 C CA . VAL A 1 120 ? 63.377 26.258 -0.049 1.00 40.16 120 VAL A CA 1
ATOM 959 C C . VAL A 1 120 ? 63.341 27.468 -0.974 1.00 40.16 120 VAL A C 1
ATOM 961 O O . VAL A 1 120 ? 62.415 27.666 -1.759 1.00 40.16 120 VAL A O 1
ATOM 964 N N . ALA A 1 121 ? 64.353 28.307 -0.789 1.00 37.38 121 ALA A N 1
ATOM 965 C CA . ALA A 1 121 ? 64.610 29.548 -1.491 1.00 37.38 121 ALA A CA 1
ATOM 966 C C . ALA A 1 121 ? 65.071 29.310 -2.937 1.00 37.38 121 ALA A C 1
ATOM 968 O O . ALA A 1 121 ? 65.795 28.352 -3.200 1.00 37.38 121 ALA A O 1
ATOM 969 N N . GLY A 1 122 ? 64.743 30.230 -3.851 1.00 35.09 122 GLY A N 1
ATOM 970 C CA . GLY A 1 122 ? 65.437 30.302 -5.140 1.00 35.09 122 GLY A CA 1
ATOM 971 C C . GLY A 1 122 ? 64.717 31.059 -6.256 1.00 35.09 122 GLY A C 1
ATOM 972 O O . GLY A 1 122 ? 63.750 30.572 -6.817 1.00 35.09 122 GLY A O 1
ATOM 973 N N . GLN A 1 123 ? 65.267 32.227 -6.585 1.00 34.47 123 GLN A N 1
ATOM 974 C CA . GLN A 1 123 ? 65.289 32.914 -7.885 1.00 34.47 123 GLN A CA 1
ATOM 975 C C . GLN A 1 123 ? 64.004 33.221 -8.707 1.00 34.47 123 GLN A C 1
ATOM 977 O O . GLN A 1 123 ? 63.489 32.405 -9.459 1.00 34.47 123 GLN A O 1
ATOM 982 N N . TRP A 1 124 ? 63.636 34.513 -8.672 1.00 30.34 124 TRP A N 1
ATOM 983 C CA . TRP A 1 124 ? 63.455 35.453 -9.803 1.00 30.34 124 TRP A CA 1
ATOM 984 C C . TRP A 1 124 ? 62.747 35.002 -11.102 1.00 30.34 124 TRP A C 1
ATOM 986 O O . TRP A 1 124 ? 63.361 34.374 -11.955 1.00 30.34 124 TRP A O 1
ATOM 996 N N . ALA A 1 125 ? 61.543 35.548 -11.344 1.00 36.97 125 ALA A N 1
ATOM 997 C CA . ALA A 1 125 ? 61.218 36.335 -12.552 1.00 36.97 125 ALA A CA 1
ATOM 998 C C . ALA A 1 125 ? 59.792 36.931 -12.471 1.00 36.97 125 ALA A C 1
ATOM 1000 O O . ALA A 1 125 ? 58.797 36.210 -12.468 1.00 36.97 125 ALA A O 1
ATOM 1001 N N . HIS A 1 126 ? 59.675 38.262 -12.447 1.00 48.53 126 HIS A N 1
ATOM 1002 C CA . HIS A 1 126 ? 58.423 38.964 -12.763 1.00 48.53 126 HIS A CA 1
ATOM 1003 C C . HIS A 1 126 ? 58.324 39.188 -14.281 1.00 48.53 126 HIS A C 1
ATOM 1005 O O . HIS A 1 126 ? 59.342 39.436 -14.925 1.00 48.53 126 HIS A O 1
ATOM 1011 N N . PRO A 1 127 ? 57.103 39.246 -14.841 1.00 45.38 127 PRO A N 1
ATOM 1012 C CA . PRO A 1 127 ? 56.637 40.572 -15.246 1.00 45.38 127 PRO A CA 1
ATOM 1013 C C . PRO A 1 127 ? 55.199 40.883 -14.810 1.00 45.38 127 PRO A C 1
ATOM 1015 O O . PRO A 1 127 ? 54.301 40.043 -14.769 1.00 45.38 127 PRO A O 1
ATOM 1018 N N . ARG A 1 128 ? 55.011 42.158 -14.471 1.00 42.66 128 ARG A N 1
ATOM 1019 C CA . ARG A 1 128 ? 53.783 42.789 -13.984 1.00 42.66 128 ARG A CA 1
ATOM 1020 C C . ARG A 1 128 ? 52.679 42.777 -15.053 1.00 42.66 128 ARG A C 1
ATOM 1022 O O . ARG A 1 128 ? 52.930 43.105 -16.208 1.00 42.66 128 ARG A O 1
ATOM 1029 N N . ARG A 1 129 ? 51.436 42.490 -14.645 1.00 41.75 129 ARG A N 1
ATOM 1030 C CA . ARG A 1 129 ? 50.224 42.755 -15.447 1.00 41.75 129 ARG A CA 1
ATOM 1031 C C . ARG A 1 129 ? 49.907 44.265 -15.488 1.00 41.75 129 ARG A C 1
ATOM 1033 O O . ARG A 1 129 ? 50.098 44.927 -14.465 1.00 41.75 129 ARG A O 1
ATOM 1040 N N . PRO A 1 130 ? 49.344 44.808 -16.586 1.00 43.16 130 PRO A N 1
ATOM 1041 C CA . PRO A 1 130 ? 48.831 46.179 -16.625 1.00 43.16 130 PRO A CA 1
ATOM 1042 C C . PRO A 1 130 ? 47.527 46.303 -15.820 1.00 43.16 130 PRO A C 1
ATOM 1044 O O . PRO A 1 130 ? 46.589 45.531 -16.026 1.00 43.16 130 PRO A O 1
ATOM 1047 N N . ARG A 1 131 ? 47.441 47.296 -14.925 1.00 43.53 131 ARG A N 1
ATOM 1048 C CA . ARG A 1 131 ? 46.186 47.718 -14.280 1.00 43.53 131 ARG A CA 1
ATOM 1049 C C . ARG A 1 131 ? 45.430 48.655 -15.227 1.00 43.53 131 ARG A C 1
ATOM 1051 O O . ARG A 1 131 ? 45.909 49.751 -15.496 1.00 43.53 131 ARG A O 1
ATOM 1058 N N . ARG A 1 132 ? 44.245 48.254 -15.697 1.00 44.97 132 ARG A N 1
ATOM 1059 C CA . ARG A 1 132 ? 43.258 49.184 -16.271 1.00 44.97 132 ARG A CA 1
ATOM 1060 C C . ARG A 1 132 ? 42.464 49.820 -15.129 1.00 44.97 132 ARG A C 1
ATOM 1062 O O . ARG A 1 132 ? 41.860 49.109 -14.331 1.00 44.97 132 ARG A O 1
ATOM 1069 N N . HIS A 1 133 ? 42.529 51.143 -15.050 1.00 52.62 133 HIS A N 1
ATOM 1070 C CA . HIS A 1 133 ? 41.695 51.991 -14.200 1.00 52.62 133 HIS A CA 1
ATOM 1071 C C . HIS A 1 133 ? 40.297 52.114 -14.827 1.00 52.62 133 HIS A C 1
ATOM 1073 O O . HIS A 1 133 ? 40.197 52.265 -16.044 1.00 52.62 133 HIS A O 1
ATOM 1079 N N . TYR A 1 134 ? 39.246 52.086 -14.009 1.00 43.00 134 TYR A N 1
ATOM 1080 C CA . TYR A 1 134 ? 37.930 52.615 -14.381 1.00 43.00 134 TYR A CA 1
ATOM 1081 C C . TYR A 1 134 ? 37.776 54.014 -13.766 1.00 43.00 134 TYR A C 1
ATOM 1083 O O . TYR A 1 134 ? 38.224 54.203 -12.633 1.00 43.00 134 TYR A O 1
ATOM 1091 N N . PRO A 1 135 ? 37.173 54.985 -14.471 1.00 51.25 135 PRO A N 1
ATOM 1092 C CA . PRO A 1 135 ? 36.893 56.301 -13.914 1.00 51.25 135 PRO A CA 1
ATOM 1093 C C . PRO A 1 135 ? 35.600 56.271 -13.086 1.00 51.25 135 PRO A C 1
ATOM 1095 O O . PRO A 1 135 ? 34.634 55.603 -13.457 1.00 51.25 135 PRO A O 1
ATOM 1098 N N . GLN A 1 136 ? 35.586 57.007 -11.975 1.00 48.16 136 GLN A N 1
ATOM 1099 C CA . GLN A 1 136 ? 34.358 57.419 -11.295 1.00 48.16 136 GLN A CA 1
ATOM 1100 C C . GLN A 1 136 ? 33.983 58.830 -11.755 1.00 48.16 136 GLN A C 1
ATOM 1102 O O . GLN A 1 136 ? 34.866 59.627 -12.079 1.00 48.16 136 GLN A O 1
ATOM 1107 N N . ALA A 1 137 ? 32.671 59.054 -11.829 1.00 51.47 137 ALA A N 1
ATOM 1108 C CA . ALA A 1 137 ? 32.020 60.325 -12.130 1.00 51.47 137 ALA A CA 1
ATOM 1109 C C . ALA A 1 137 ? 32.269 61.386 -11.050 1.00 51.47 137 ALA A C 1
ATOM 1111 O O . ALA A 1 137 ? 32.502 60.987 -9.883 1.00 51.47 137 ALA A O 1
#

Secondary structure (DSSP, 8-state):
------HHHHHT-PPPTTS-HHHHHHHHHHHHTTSSSPPPHHHHHHHHHHHS-HHHHHHHGGGTTS-HHHHHHHHHHHHHHHHTTSS--HHHHHHHHHHHHHTT-----------------------PPP-PPPPP-

Sequence (137 aa):
MELILDEKSLTNMKKKSTQSFREYAIRWHEQAARVKPLIKESKMVEVFIQALDETYYQHLLFALGKPFSEALKIGEIKEDGIKTSRIVSFAILKTTTQVIQKGPGNARGKKNEKEVATIVAGQWAHPRRPRRHYPQA

pLDDT: mean 76.81, std 21.06, range [30.34, 97.25]

Nearest PDB structures (foldseek):
  6tn7-assembly1_B  TM=8.034E-01  e=1.667E-01  Homo sapiens
  6gse-assembly1_A  TM=7.620E-01  e=2.883E-01  Rattus norvegicus
  4x3x-assembly1_A  TM=8.165E-01  e=6.207E-01  Rattus norvegicus
  6bht-assembly1_D  TM=7.347E-01  e=5.876E-01  Human immunodeficiency virus type 1 (NEW YORK-5 ISOLATE)
  7n9v-assembly1_C  TM=7.335E-01  e=7.728E-01  Human immunodeficiency virus 1

Radius of gyration: 28.96 Å; Cα contacts (8 Å, |Δi|>4): 94; chains: 1; bounding box: 78×70×49 Å

Organism: Capsicum baccatum (NCBI:txid33114)